Protein AF-A0A7V5F064-F1 (afdb_monomer_lite)

pLDDT: mean 90.9, std 8.41, range [47.06, 98.62]

Foldseek 3Di:
DDDDAFDEDDPDPDDGDYDDPLDDPLQVQLVVLQVVLVVQLVVCVVVVNVVSNVSSCCSNPPRNVVSVCVSDPCSVCCVVLCVPCPPDPSNVD

Radius of gyration: 18.87 Å; chains: 1; bounding box: 50×28×46 Å

Sequence (93 aa):
MASESYPLVRDEFILGYRNQTEWGWKIASAFFFGEVGAGLFFFSAFFDFILGMVIGWFMVTVCKPAPLFMHLGRPLRAWRAIMNLRNSWISRG

Structure (mmCIF, N/CA/C/O backbone):
data_AF-A0A7V5F064-F1
#
_entry.id   AF-A0A7V5F064-F1
#
loop_
_atom_site.group_PDB
_atom_site.id
_atom_site.type_symbol
_atom_site.label_atom_id
_atom_site.label_alt_id
_atom_site.label_comp_id
_atom_site.label_asym_id
_atom_site.label_entity_id
_atom_site.label_seq_id
_atom_site.pdbx_PDB_ins_code
_atom_site.Cartn_x
_atom_site.Cartn_y
_atom_site.Cartn_z
_atom_site.occupancy
_atom_site.B_iso_or_equiv
_atom_site.auth_seq_id
_atom_site.auth_comp_id
_atom_site.auth_asym_id
_atom_site.auth_atom_id
_atom_site.pdbx_PDB_model_num
ATOM 1 N N . MET A 1 1 ? -40.479 -22.986 5.458 1.00 47.06 1 MET A N 1
ATOM 2 C CA . MET A 1 1 ? -39.369 -22.390 6.232 1.00 47.06 1 MET A CA 1
ATOM 3 C C . MET A 1 1 ? -39.816 -20.985 6.594 1.00 47.06 1 MET A C 1
ATOM 5 O O . MET A 1 1 ? -40.032 -20.204 5.679 1.00 47.06 1 MET A O 1
ATOM 9 N N . ALA A 1 2 ? -40.111 -20.704 7.865 1.00 57.28 2 ALA A N 1
ATOM 10 C CA . ALA A 1 2 ? -40.501 -19.356 8.275 1.00 57.28 2 ALA A CA 1
ATOM 11 C C . ALA A 1 2 ? -39.281 -18.434 8.137 1.00 57.28 2 ALA A C 1
ATOM 13 O O . ALA A 1 2 ? -38.191 -18.805 8.568 1.00 57.28 2 ALA A O 1
ATOM 14 N N . SER A 1 3 ? -39.435 -17.281 7.487 1.00 67.50 3 SER A N 1
ATOM 15 C CA . SER A 1 3 ? -38.376 -16.276 7.428 1.00 67.50 3 SER A CA 1
ATOM 16 C C . SER A 1 3 ? -38.274 -15.610 8.797 1.00 67.50 3 SER A C 1
ATOM 18 O O . SER A 1 3 ? -39.160 -14.839 9.167 1.00 67.50 3 SER A O 1
ATOM 20 N N . GLU A 1 4 ? -37.228 -15.909 9.561 1.00 74.19 4 GLU A N 1
ATOM 21 C CA . GLU A 1 4 ? -36.942 -15.135 10.767 1.00 74.19 4 GLU A CA 1
ATOM 22 C C . GLU A 1 4 ? -36.540 -13.710 10.370 1.00 74.19 4 GLU A C 1
ATOM 24 O O . GLU A 1 4 ? -35.591 -13.499 9.613 1.00 74.19 4 GLU A O 1
ATOM 29 N N . SER A 1 5 ? -37.292 -12.721 10.848 1.00 76.50 5 SER A N 1
ATOM 30 C CA . SER A 1 5 ? -36.998 -11.305 10.647 1.00 76.50 5 SER A CA 1
ATOM 31 C C . SER A 1 5 ? -36.176 -10.783 11.825 1.00 76.50 5 SER A C 1
ATOM 33 O O . SER A 1 5 ? -36.714 -10.591 12.916 1.00 76.50 5 SER A O 1
ATOM 35 N N . TYR A 1 6 ? -34.882 -10.538 11.614 1.00 82.44 6 TYR A N 1
ATOM 36 C CA . TYR A 1 6 ? -34.027 -9.906 12.621 1.00 82.44 6 TYR A CA 1
ATOM 37 C C . TYR A 1 6 ? -34.223 -8.381 12.622 1.00 82.44 6 TYR A C 1
ATOM 39 O O . TYR A 1 6 ? -34.200 -7.772 11.548 1.00 82.44 6 TYR A O 1
ATOM 47 N N . PRO A 1 7 ? -34.387 -7.735 13.792 1.00 87.25 7 PRO A N 1
ATOM 48 C CA . PRO A 1 7 ? -34.477 -6.281 13.866 1.00 87.25 7 PRO A CA 1
ATOM 49 C C . PRO A 1 7 ? -33.140 -5.627 13.485 1.00 87.25 7 PRO A C 1
ATOM 51 O O . PRO A 1 7 ? -32.067 -6.199 13.699 1.00 87.25 7 PRO A O 1
ATOM 54 N N . LEU A 1 8 ? -33.195 -4.413 12.928 1.00 86.50 8 LEU A N 1
ATOM 55 C CA . LEU A 1 8 ? -32.000 -3.617 12.641 1.00 86.50 8 LEU A CA 1
ATOM 56 C C . LEU A 1 8 ? -31.445 -3.022 13.938 1.00 86.50 8 LEU A C 1
ATOM 58 O O . LEU A 1 8 ? -32.055 -2.140 14.539 1.00 86.50 8 LEU A O 1
ATOM 62 N N . VAL A 1 9 ? -30.262 -3.485 14.329 1.00 86.12 9 VAL A N 1
ATOM 63 C CA . VAL A 1 9 ? -29.512 -3.013 15.494 1.00 86.12 9 VAL A CA 1
ATOM 64 C C . VAL A 1 9 ? -28.852 -1.694 15.120 1.00 86.12 9 VAL A C 1
ATOM 66 O O . VAL A 1 9 ? -27.885 -1.660 14.354 1.00 86.12 9 VAL A O 1
ATOM 69 N N . ARG A 1 10 ? -29.420 -0.603 15.631 1.00 82.25 10 ARG A N 1
ATOM 70 C CA . ARG A 1 10 ? -28.838 0.740 15.550 1.00 82.25 10 ARG A CA 1
ATOM 71 C C . ARG A 1 10 ? -27.930 0.961 16.764 1.00 82.25 10 ARG A C 1
ATOM 73 O O . ARG A 1 10 ? -26.909 0.289 16.883 1.00 82.25 10 ARG A O 1
ATOM 80 N N . ASP A 1 11 ? -28.352 1.828 17.680 1.00 84.25 11 ASP A N 1
ATOM 81 C CA . ASP A 1 11 ? -27.632 2.157 18.917 1.00 84.25 11 ASP A CA 1
ATOM 82 C C . ASP A 1 11 ? -28.142 1.369 20.136 1.00 84.25 11 ASP A C 1
ATOM 84 O O . ASP A 1 11 ? -27.645 1.527 21.250 1.00 84.25 11 ASP A O 1
ATOM 88 N N . GLU A 1 12 ? -29.141 0.508 19.940 1.00 85.56 12 GLU A N 1
ATOM 89 C CA . GLU A 1 12 ? -29.739 -0.297 21.001 1.00 85.56 12 GLU A CA 1
ATOM 90 C C . GLU A 1 12 ? -28.965 -1.599 21.224 1.00 85.56 12 GLU A C 1
ATOM 92 O O . GLU A 1 12 ? -28.523 -2.260 20.281 1.00 85.56 12 GLU A O 1
ATOM 97 N N . PHE A 1 13 ? -28.844 -2.014 22.486 1.00 87.56 13 PHE A N 1
ATOM 98 C CA . PHE A 1 13 ? -28.239 -3.294 22.847 1.00 87.56 13 PHE A CA 1
ATOM 99 C C . PHE A 1 13 ? -29.255 -4.437 22.700 1.00 87.56 13 PHE A C 1
ATOM 101 O O . PHE A 1 13 ? -29.723 -5.014 23.680 1.00 87.56 13 PHE A O 1
ATOM 108 N N . ILE A 1 14 ? -29.618 -4.734 21.453 1.00 89.69 14 ILE A N 1
ATOM 109 C CA . ILE A 1 14 ? -30.540 -5.812 21.081 1.00 89.69 14 ILE A CA 1
ATOM 110 C C . ILE A 1 14 ? -29.858 -6.808 20.143 1.00 89.69 14 ILE A C 1
ATOM 112 O O . ILE A 1 14 ? -28.887 -6.490 19.453 1.00 89.69 14 ILE A O 1
ATOM 116 N N . LEU A 1 15 ? -30.376 -8.034 20.112 1.00 87.00 15 LEU A N 1
ATOM 117 C CA . LEU A 1 15 ? -29.887 -9.076 19.219 1.00 87.00 15 LEU A CA 1
ATOM 118 C C . LEU A 1 15 ? -30.566 -8.924 17.849 1.00 87.00 15 LEU A C 1
ATOM 120 O O . LEU A 1 15 ? -31.789 -8.993 17.747 1.00 87.00 15 LEU A O 1
ATOM 124 N N . GLY A 1 16 ? -29.778 -8.684 16.801 1.00 89.00 16 GLY A N 1
ATOM 125 C CA . GLY A 1 16 ? -30.291 -8.440 15.453 1.00 89.00 16 GLY A CA 1
ATOM 126 C C . GLY A 1 16 ? -29.190 -8.147 14.429 1.00 89.00 16 GLY A C 1
ATOM 127 O O . GLY A 1 16 ? -28.011 -8.412 14.669 1.00 89.00 16 GLY A O 1
ATOM 128 N N . TYR A 1 17 ? -29.571 -7.584 13.283 1.00 87.88 17 TYR A N 1
ATOM 129 C CA . TYR A 1 17 ? -28.657 -7.285 12.180 1.00 87.88 17 TYR A CA 1
ATOM 130 C C . TYR A 1 17 ? -28.057 -5.876 12.290 1.00 87.88 17 TYR A C 1
ATOM 132 O O . TYR A 1 17 ? -28.795 -4.901 12.418 1.00 87.88 17 TYR A O 1
ATOM 140 N N . ARG A 1 18 ? -26.726 -5.753 12.182 1.00 87.12 18 ARG A N 1
ATOM 141 C CA . ARG A 1 18 ? -26.015 -4.464 12.161 1.00 87.12 18 ARG A CA 1
ATOM 142 C C . ARG A 1 18 ? -25.329 -4.248 10.816 1.00 87.12 18 ARG A C 1
ATOM 144 O O . ARG A 1 18 ? -24.533 -5.082 10.386 1.00 87.12 18 ARG A O 1
ATOM 151 N N . ASN A 1 19 ? -25.606 -3.110 10.185 1.00 86.12 19 ASN A N 1
ATOM 152 C CA . ASN A 1 19 ? -24.956 -2.726 8.934 1.00 86.12 19 ASN A CA 1
ATOM 153 C C . ASN A 1 19 ? -23.451 -2.517 9.138 1.00 86.12 19 ASN A C 1
ATOM 155 O O . ASN A 1 19 ? -23.029 -1.915 10.124 1.00 86.12 19 ASN A O 1
ATOM 159 N N . GLN A 1 20 ? -22.647 -2.978 8.178 1.00 84.62 20 GLN A N 1
ATOM 160 C CA . GLN A 1 20 ? -21.212 -2.707 8.153 1.00 84.62 20 GLN A CA 1
ATOM 161 C C . GLN A 1 20 ? -20.965 -1.274 7.660 1.00 84.62 20 GLN A C 1
ATOM 163 O O . GLN A 1 20 ? -21.130 -0.990 6.477 1.00 84.62 20 GLN A O 1
ATOM 168 N N . THR A 1 21 ? -20.565 -0.382 8.564 1.00 85.12 21 THR A N 1
ATOM 169 C CA . THR A 1 21 ? -20.288 1.038 8.279 1.00 85.12 21 THR A CA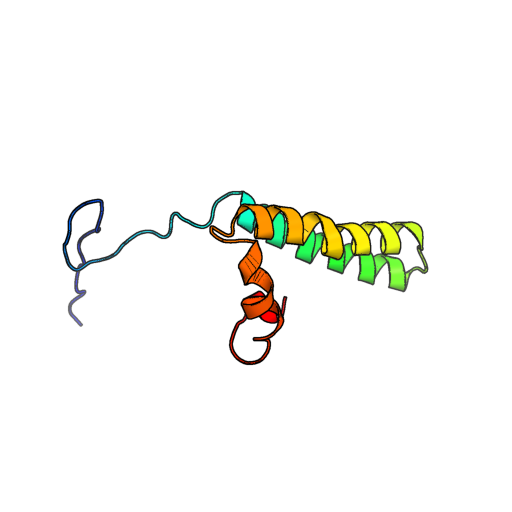 1
ATOM 170 C C . THR A 1 21 ? -18.804 1.393 8.324 1.00 85.12 21 THR A C 1
ATOM 172 O O . THR A 1 21 ? -18.426 2.497 7.944 1.00 85.12 21 THR A O 1
ATOM 175 N N . GLU A 1 22 ? -17.948 0.476 8.775 1.00 86.12 22 GLU A N 1
ATOM 176 C CA . GLU A 1 22 ? -16.526 0.755 8.995 1.00 86.12 22 GLU A CA 1
ATOM 177 C C . GLU A 1 22 ? -15.760 0.912 7.676 1.00 86.12 22 GLU A C 1
ATOM 179 O O . GLU A 1 22 ? -14.780 1.656 7.577 1.00 86.12 22 GLU A O 1
ATOM 184 N N . TRP A 1 23 ? -16.205 0.216 6.630 1.00 87.56 23 TRP A N 1
ATOM 185 C CA . TRP A 1 23 ? -15.548 0.222 5.330 1.00 87.56 23 TRP A CA 1
ATOM 186 C C . TRP A 1 23 ? -16.019 1.416 4.509 1.00 87.56 23 TRP A C 1
ATOM 188 O O . TRP A 1 23 ? -16.983 1.349 3.757 1.00 87.56 23 TRP A O 1
ATOM 198 N N . GLY A 1 24 ? -15.326 2.535 4.688 1.00 90.06 24 GLY A N 1
ATOM 199 C CA . GLY A 1 24 ? -15.532 3.743 3.899 1.00 90.06 24 GLY A CA 1
ATOM 200 C C . GLY A 1 24 ? -14.571 3.864 2.716 1.00 90.06 24 GLY A C 1
ATOM 201 O O . GLY A 1 24 ? -13.890 2.920 2.307 1.00 90.06 24 GLY A O 1
ATOM 202 N N . TRP A 1 25 ? -14.443 5.095 2.226 1.00 93.62 25 TRP A N 1
ATOM 203 C CA . TRP A 1 25 ? -13.574 5.456 1.103 1.00 93.62 25 TRP A CA 1
ATOM 204 C C . TRP A 1 25 ? -12.113 5.010 1.277 1.00 93.62 25 TRP A C 1
ATOM 206 O O . TRP A 1 25 ? -11.460 4.688 0.296 1.00 93.62 25 TRP A O 1
ATOM 216 N N . LYS A 1 26 ? -11.603 4.930 2.516 1.00 93.62 26 LYS A N 1
ATOM 217 C CA . LYS A 1 26 ? -10.225 4.493 2.795 1.00 93.62 26 LYS A CA 1
ATOM 218 C C . LYS A 1 26 ? -9.965 3.076 2.273 1.00 93.62 26 LYS A C 1
ATOM 220 O O . LYS A 1 26 ? -8.985 2.843 1.572 1.00 93.62 26 LYS A O 1
ATOM 225 N N . ILE A 1 27 ? -10.853 2.132 2.586 1.00 93.44 27 ILE A N 1
ATOM 226 C CA . ILE A 1 27 ? -10.701 0.743 2.137 1.00 93.44 27 ILE A CA 1
ATOM 227 C C . ILE A 1 27 ? -10.956 0.643 0.630 1.00 93.44 27 ILE A C 1
ATOM 229 O O . ILE A 1 27 ? -10.205 -0.042 -0.060 1.00 93.44 27 ILE A O 1
ATOM 233 N N . ALA A 1 28 ? -11.933 1.388 0.105 1.00 94.56 28 ALA A N 1
ATOM 234 C CA . ALA A 1 28 ? -12.183 1.444 -1.335 1.00 94.56 28 ALA A CA 1
ATOM 235 C C . ALA A 1 28 ? -10.942 1.918 -2.117 1.00 94.56 28 ALA A C 1
ATOM 237 O O . ALA A 1 28 ? -10.537 1.269 -3.080 1.00 94.56 28 ALA A O 1
ATOM 238 N N . SER A 1 29 ? -10.280 2.987 -1.662 1.00 96.00 29 SER A N 1
ATOM 239 C CA . SER A 1 29 ? -9.02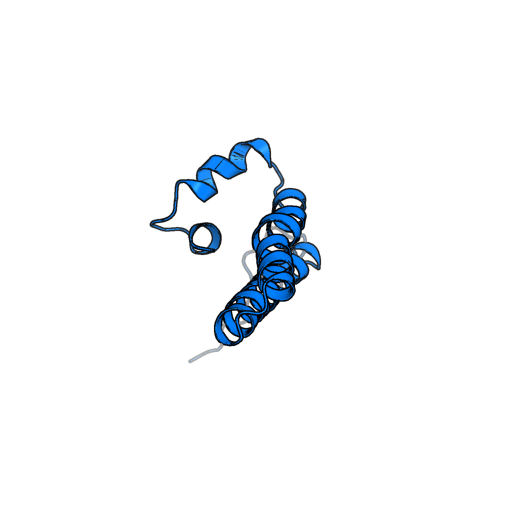9 3.467 -2.257 1.00 96.00 29 SER A CA 1
ATOM 240 C C . SER A 1 29 ? -7.908 2.432 -2.154 1.00 96.00 29 SER A C 1
ATOM 242 O O . SER A 1 29 ? -7.155 2.257 -3.109 1.00 96.00 29 SER A O 1
ATOM 244 N N . ALA A 1 30 ? -7.796 1.725 -1.024 1.00 95.00 30 ALA A N 1
ATOM 245 C CA . ALA A 1 30 ? -6.788 0.681 -0.851 1.00 95.00 30 ALA A CA 1
ATOM 246 C C . ALA A 1 30 ? -6.954 -0.453 -1.880 1.00 95.00 30 ALA A C 1
ATOM 248 O O . ALA A 1 30 ? -5.967 -0.878 -2.482 1.00 95.00 30 ALA A O 1
ATOM 249 N N . PHE A 1 31 ? -8.188 -0.911 -2.118 1.00 94.38 31 PHE A N 1
ATOM 250 C CA . PHE A 1 31 ? -8.466 -1.914 -3.150 1.00 94.38 31 PHE A CA 1
ATOM 251 C C . PHE A 1 31 ? -8.204 -1.382 -4.553 1.00 94.38 31 PHE A C 1
ATOM 253 O O . PHE A 1 31 ? -7.487 -2.026 -5.314 1.00 94.38 31 PHE A O 1
ATOM 260 N N . PHE A 1 32 ? -8.679 -0.173 -4.857 1.00 96.62 32 PHE A N 1
ATOM 261 C CA . PHE A 1 32 ? -8.470 0.455 -6.158 1.00 96.62 32 PHE A CA 1
ATOM 262 C C . PHE A 1 32 ? -6.983 0.540 -6.527 1.00 96.62 32 PHE A C 1
ATOM 264 O O . PHE A 1 32 ? -6.573 0.047 -7.576 1.00 96.62 32 PHE A O 1
ATOM 271 N N . PHE A 1 33 ? -6.147 1.110 -5.652 1.00 97.44 33 PHE A N 1
ATOM 272 C CA . PHE A 1 33 ? -4.710 1.225 -5.918 1.00 97.44 33 PHE A CA 1
ATOM 273 C C . PHE A 1 33 ? -4.000 -0.131 -5.951 1.00 97.44 33 PHE A C 1
ATOM 275 O O . PHE A 1 33 ? -3.012 -0.279 -6.671 1.00 97.44 33 PHE A O 1
ATOM 282 N N . GLY A 1 34 ? -4.501 -1.117 -5.203 1.00 96.00 34 GLY A N 1
ATOM 283 C CA . GLY A 1 34 ? -3.995 -2.484 -5.240 1.00 96.00 34 GLY A CA 1
ATOM 284 C C . GLY A 1 34 ? -4.218 -3.156 -6.590 1.00 96.00 34 GLY A C 1
ATOM 285 O O . GLY A 1 34 ? -3.268 -3.644 -7.194 1.00 96.00 34 GLY A O 1
ATOM 286 N N . GLU A 1 35 ? -5.458 -3.157 -7.071 1.00 96.19 35 GLU A N 1
ATOM 287 C CA . GLU A 1 35 ? -5.844 -3.850 -8.303 1.00 96.19 35 GLU A CA 1
ATOM 288 C C . GLU A 1 35 ? -5.348 -3.116 -9.551 1.00 96.19 35 GLU A C 1
ATOM 290 O O . GLU A 1 35 ? -4.708 -3.722 -10.411 1.00 96.19 35 GLU A O 1
ATOM 295 N N . VAL A 1 36 ? -5.563 -1.797 -9.630 1.00 98.06 36 VAL A N 1
ATOM 296 C CA . VAL A 1 36 ? -5.123 -0.988 -10.777 1.00 98.06 36 VAL A CA 1
ATOM 297 C C . VAL A 1 36 ? -3.601 -0.945 -10.861 1.00 98.06 36 VAL A C 1
ATOM 299 O O . VAL A 1 36 ? -3.046 -1.084 -11.948 1.00 98.06 36 VAL A O 1
ATOM 302 N N . GLY A 1 37 ? -2.911 -0.795 -9.727 1.00 98.00 37 GLY A N 1
ATOM 303 C CA . GLY A 1 37 ? -1.451 -0.784 -9.693 1.00 98.00 37 GLY A CA 1
ATOM 304 C C . GLY A 1 37 ? -0.845 -2.122 -10.125 1.00 98.00 37 GLY A C 1
ATOM 305 O O . GLY A 1 37 ? 0.086 -2.140 -10.930 1.00 98.00 37 GLY A O 1
ATOM 306 N N . ALA A 1 38 ? -1.402 -3.243 -9.652 1.00 97.62 38 ALA A N 1
ATOM 307 C CA . ALA A 1 38 ? -0.959 -4.574 -10.058 1.00 97.62 38 ALA A CA 1
ATOM 308 C C . ALA A 1 38 ? -1.230 -4.827 -11.549 1.00 97.62 38 ALA A C 1
ATOM 310 O O . ALA A 1 38 ? -0.335 -5.273 -12.266 1.00 97.62 38 ALA A O 1
ATOM 311 N N . GLY A 1 39 ? -2.428 -4.485 -12.033 1.00 97.94 39 GLY A N 1
ATOM 312 C CA . GLY A 1 39 ? -2.783 -4.592 -13.448 1.00 97.94 39 GLY A CA 1
ATOM 313 C C . GLY A 1 39 ? -1.853 -3.772 -14.341 1.00 97.94 39 GLY A C 1
ATOM 314 O O . GLY A 1 39 ? -1.320 -4.302 -15.314 1.00 97.94 39 GLY A O 1
ATOM 315 N N . LEU A 1 40 ? -1.588 -2.514 -13.971 1.00 98.44 40 LEU A N 1
ATOM 316 C CA . LEU A 1 40 ? -0.657 -1.641 -14.686 1.00 98.44 40 LEU A CA 1
ATOM 317 C C . LEU A 1 40 ? 0.760 -2.219 -14.702 1.00 98.44 40 LEU A C 1
ATOM 319 O O . LEU A 1 40 ? 1.399 -2.208 -15.753 1.00 98.44 40 LEU A O 1
ATOM 323 N N . PHE A 1 41 ? 1.240 -2.743 -13.571 1.00 98.44 41 PHE A N 1
ATOM 324 C CA . PHE A 1 41 ? 2.555 -3.373 -13.491 1.00 98.44 41 PHE A CA 1
ATOM 325 C C . PHE A 1 41 ? 2.663 -4.555 -14.460 1.00 98.44 41 PHE A C 1
ATOM 327 O O . PHE A 1 41 ? 3.573 -4.578 -15.285 1.00 98.44 41 PHE A O 1
ATOM 334 N N . PHE A 1 42 ? 1.720 -5.502 -14.402 1.00 98.31 42 PHE A N 1
ATOM 335 C CA . PHE A 1 42 ? 1.748 -6.698 -15.248 1.00 98.31 42 PHE A CA 1
ATOM 336 C C . PHE A 1 42 ? 1.610 -6.371 -16.735 1.00 98.31 42 PHE A C 1
ATOM 338 O O . PHE A 1 42 ? 2.375 -6.898 -17.540 1.00 98.31 42 PHE A O 1
ATOM 345 N N . PHE A 1 43 ? 0.687 -5.477 -17.107 1.00 98.38 43 PHE A N 1
ATOM 346 C CA . PHE A 1 43 ? 0.550 -5.039 -18.498 1.00 98.38 43 PHE A CA 1
ATOM 347 C C . PHE A 1 43 ? 1.820 -4.354 -18.994 1.00 98.38 43 PHE A C 1
ATOM 349 O O . PHE A 1 43 ? 2.297 -4.655 -20.080 1.00 98.38 43 PHE A O 1
ATOM 356 N N . SER A 1 44 ? 2.398 -3.462 -18.193 1.00 98.38 44 SER A N 1
ATOM 357 C CA . SER A 1 44 ? 3.615 -2.749 -18.584 1.00 98.38 44 SER A CA 1
ATOM 358 C C . SER A 1 44 ? 4.808 -3.690 -18.711 1.00 98.38 44 SER A C 1
ATOM 360 O O . SER A 1 44 ? 5.585 -3.547 -19.647 1.00 98.38 44 SER A O 1
ATOM 362 N N . ALA A 1 45 ? 4.923 -4.679 -17.820 1.00 98.12 45 ALA A N 1
ATOM 363 C CA . ALA A 1 45 ? 5.953 -5.709 -17.893 1.00 98.12 45 ALA A CA 1
ATOM 364 C C . ALA A 1 45 ? 5.832 -6.559 -19.166 1.00 98.12 45 ALA A C 1
ATOM 366 O O . ALA A 1 45 ? 6.844 -6.924 -19.748 1.00 98.12 45 ALA A O 1
ATOM 367 N N . PHE A 1 46 ? 4.611 -6.828 -19.639 1.00 98.31 46 PHE A N 1
ATOM 368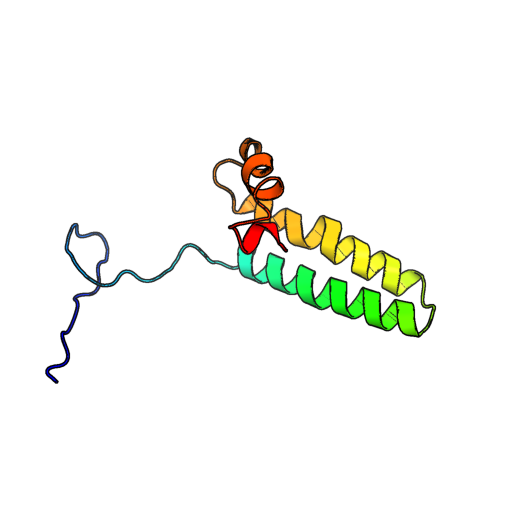 C CA . PHE A 1 46 ? 4.390 -7.564 -20.887 1.00 98.31 46 PHE A CA 1
ATOM 369 C C . PHE A 1 46 ? 4.900 -6.817 -22.134 1.00 98.31 46 PHE A C 1
ATOM 371 O O . PHE A 1 46 ? 5.251 -7.448 -23.126 1.00 98.31 46 PHE A O 1
ATOM 378 N N . PHE A 1 47 ? 4.948 -5.482 -22.085 1.00 98.00 47 PHE A N 1
ATOM 379 C CA . PHE A 1 47 ? 5.415 -4.620 -23.178 1.00 98.00 47 PHE A CA 1
ATOM 380 C C . PHE A 1 47 ? 6.778 -3.964 -22.896 1.00 98.00 47 PHE A C 1
ATOM 382 O O . PHE A 1 47 ? 7.120 -2.980 -23.550 1.00 98.00 47 PHE A O 1
ATOM 389 N N . ASP A 1 48 ? 7.526 -4.449 -21.898 1.00 97.81 48 ASP A N 1
ATOM 390 C CA . ASP A 1 48 ? 8.808 -3.877 -21.453 1.00 97.81 48 ASP A CA 1
ATOM 391 C C . ASP A 1 48 ? 8.754 -2.360 -21.153 1.00 97.81 48 ASP A C 1
ATOM 393 O O . ASP A 1 48 ? 9.740 -1.622 -21.245 1.00 97.81 48 ASP A O 1
ATOM 397 N N . PHE A 1 49 ? 7.582 -1.860 -20.754 1.00 98.25 49 PHE A N 1
ATOM 398 C CA . PHE A 1 49 ? 7.356 -0.447 -20.481 1.00 98.25 49 PHE A CA 1
ATOM 399 C C . PHE A 1 49 ? 7.734 -0.089 -19.038 1.00 98.25 49 PHE A C 1
ATOM 401 O O . PHE A 1 49 ? 6.908 -0.069 -18.123 1.00 98.25 49 PHE A O 1
ATOM 408 N N . ILE A 1 50 ? 9.010 0.244 -18.834 1.00 98.25 50 ILE A N 1
ATOM 409 C CA . ILE A 1 50 ? 9.602 0.486 -17.506 1.00 98.25 50 ILE A CA 1
ATOM 410 C C . ILE A 1 50 ? 8.834 1.523 -16.683 1.00 98.25 50 ILE A C 1
ATOM 412 O O . ILE A 1 50 ? 8.591 1.304 -15.496 1.00 98.25 50 ILE A O 1
ATOM 416 N N . LEU A 1 51 ? 8.420 2.638 -17.290 1.00 98.31 51 LEU A N 1
ATOM 417 C CA . LEU A 1 51 ? 7.722 3.695 -16.559 1.00 98.31 51 LEU A CA 1
ATOM 418 C C . LEU A 1 51 ? 6.397 3.191 -15.969 1.00 98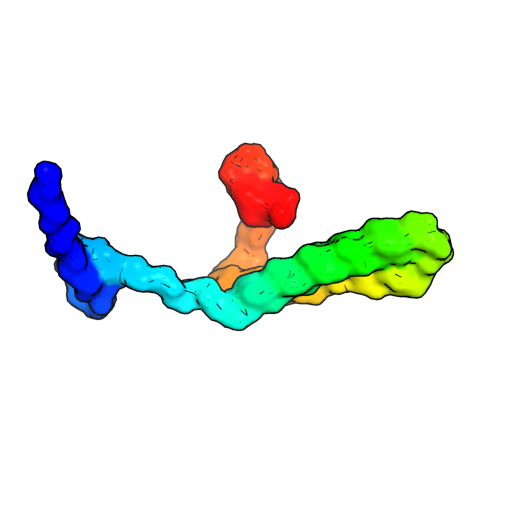.31 51 LEU A C 1
ATOM 420 O O . LEU A 1 51 ? 6.103 3.456 -14.804 1.00 98.31 51 LEU A O 1
ATOM 424 N N . GLY A 1 52 ? 5.626 2.423 -16.740 1.00 98.19 52 GLY A N 1
ATOM 425 C CA . GLY A 1 52 ? 4.374 1.841 -16.267 1.00 98.19 52 GLY A CA 1
ATOM 426 C C . GLY A 1 52 ? 4.587 0.805 -15.162 1.00 98.19 52 GLY A C 1
ATOM 427 O O . GLY A 1 52 ? 3.829 0.790 -14.194 1.00 98.19 52 GLY A O 1
ATOM 428 N N . MET A 1 53 ? 5.671 0.021 -15.225 1.00 98.62 53 MET A N 1
ATOM 429 C CA . MET A 1 53 ? 6.050 -0.872 -14.123 1.00 98.62 53 MET A CA 1
ATOM 430 C C . MET A 1 53 ? 6.347 -0.085 -12.842 1.00 98.62 53 MET A C 1
ATOM 432 O O . MET A 1 53 ? 5.820 -0.408 -11.782 1.00 98.62 53 MET A O 1
ATOM 436 N N . VAL A 1 54 ? 7.153 0.977 -12.920 1.00 98.62 54 VAL A N 1
ATOM 437 C CA . VAL A 1 54 ? 7.508 1.789 -11.744 1.00 98.62 54 VAL A CA 1
ATOM 438 C C . VAL A 1 54 ? 6.269 2.447 -11.132 1.00 98.62 54 VAL A C 1
ATOM 440 O O . VAL A 1 54 ? 6.099 2.412 -9.913 1.00 98.62 54 VAL A O 1
ATOM 443 N N . ILE A 1 55 ? 5.375 2.994 -11.962 1.00 98.56 55 ILE A N 1
ATOM 444 C CA . ILE A 1 55 ? 4.123 3.604 -11.495 1.00 98.56 55 ILE A CA 1
ATOM 445 C C . ILE A 1 55 ? 3.218 2.547 -10.851 1.00 98.56 55 ILE A C 1
ATOM 447 O O . ILE A 1 55 ? 2.735 2.760 -9.740 1.00 98.56 55 ILE A O 1
ATOM 451 N N . GLY A 1 56 ? 3.019 1.396 -11.501 1.00 98.31 56 GLY A N 1
ATOM 452 C CA . GLY A 1 56 ? 2.199 0.310 -10.960 1.00 98.31 56 GLY A CA 1
ATOM 453 C C . GLY A 1 56 ? 2.737 -0.213 -9.625 1.00 98.31 56 GLY A C 1
ATOM 454 O O . GLY A 1 56 ? 1.993 -0.339 -8.652 1.00 98.31 56 GLY A O 1
ATOM 455 N N . TRP A 1 57 ? 4.054 -0.413 -9.533 1.00 98.19 57 TRP A N 1
ATOM 456 C CA . TRP A 1 57 ? 4.727 -0.800 -8.294 1.00 98.19 57 TRP A CA 1
ATOM 457 C C . TRP A 1 57 ? 4.545 0.242 -7.184 1.00 98.19 57 TRP A C 1
ATOM 459 O O . TRP A 1 57 ? 4.209 -0.123 -6.055 1.00 98.19 57 TRP A O 1
ATOM 469 N N . PHE A 1 58 ? 4.699 1.533 -7.488 1.00 98.50 58 PHE A N 1
ATOM 470 C CA . PHE A 1 58 ? 4.471 2.617 -6.528 1.00 98.50 58 PHE A CA 1
ATOM 471 C C . PHE A 1 58 ? 3.018 2.649 -6.030 1.00 98.50 58 PHE A C 1
ATOM 473 O O . PHE A 1 58 ? 2.772 2.776 -4.828 1.00 98.50 58 PHE A O 1
ATOM 480 N N . MET A 1 59 ? 2.041 2.463 -6.923 1.00 98.25 59 MET A N 1
ATOM 481 C CA . MET A 1 59 ? 0.626 2.411 -6.544 1.00 98.25 59 MET A CA 1
ATOM 482 C C . MET A 1 59 ? 0.348 1.284 -5.538 1.00 98.25 59 MET A C 1
ATOM 484 O O . MET A 1 59 ? -0.301 1.512 -4.515 1.00 98.25 59 MET A O 1
ATOM 488 N N . VAL A 1 60 ? 0.891 0.088 -5.775 1.00 97.06 60 VAL A N 1
ATOM 489 C CA . VAL A 1 60 ? 0.683 -1.068 -4.888 1.00 97.06 60 VAL A CA 1
ATOM 490 C C . VAL A 1 60 ? 1.457 -0.937 -3.575 1.00 97.06 60 VAL A C 1
ATOM 492 O O . VAL A 1 60 ? 0.934 -1.287 -2.518 1.00 97.06 60 VAL A O 1
ATOM 495 N N . THR A 1 61 ? 2.694 -0.444 -3.610 1.00 95.50 61 THR A N 1
ATOM 496 C CA . THR A 1 61 ? 3.574 -0.427 -2.427 1.00 95.50 61 THR A CA 1
ATOM 497 C C . THR A 1 61 ? 3.409 0.804 -1.547 1.00 95.50 61 THR A C 1
ATOM 499 O O . THR A 1 61 ? 3.740 0.740 -0.365 1.00 95.50 61 THR A O 1
ATOM 502 N N . VAL A 1 62 ? 2.870 1.904 -2.079 1.00 96.69 62 VAL A N 1
ATOM 503 C CA . VAL A 1 62 ? 2.702 3.166 -1.345 1.00 96.69 62 VAL A CA 1
ATOM 504 C C . VAL A 1 62 ? 1.233 3.579 -1.286 1.00 96.69 62 VAL A C 1
ATOM 506 O O . VAL A 1 62 ? 0.682 3.728 -0.192 1.00 96.69 62 VAL A O 1
ATOM 509 N N . CYS A 1 63 ? 0.567 3.720 -2.437 1.00 97.25 63 CYS A N 1
ATOM 510 C CA . CYS A 1 63 ? -0.795 4.266 -2.487 1.00 97.25 63 CYS A CA 1
ATOM 511 C C . CYS A 1 63 ? -1.858 3.333 -1.892 1.00 97.25 63 CYS A C 1
ATOM 513 O O . CYS A 1 63 ? -2.807 3.832 -1.298 1.00 97.25 63 CYS A O 1
ATOM 515 N N . LYS A 1 64 ? -1.713 2.006 -2.000 1.00 94.94 64 LYS A N 1
ATOM 516 C CA . LYS A 1 64 ? -2.587 1.026 -1.322 1.00 94.94 64 LYS A CA 1
ATOM 517 C C . LYS A 1 64 ? -2.401 1.007 0.204 1.00 94.94 64 LYS A C 1
ATOM 519 O O . LYS A 1 64 ? -3.399 1.110 0.920 1.00 94.94 64 LYS A O 1
ATOM 524 N N . PRO A 1 65 ? -1.182 0.834 0.752 1.00 93.62 65 PRO A N 1
ATOM 525 C CA . PRO A 1 65 ? -1.011 0.739 2.197 1.00 93.62 65 PRO A CA 1
ATOM 526 C C . PRO A 1 65 ? -1.300 2.054 2.920 1.00 93.62 65 PRO A C 1
ATOM 528 O O . PRO A 1 65 ? -1.803 2.000 4.036 1.00 93.62 65 PRO A O 1
ATOM 531 N N . ALA A 1 66 ? -1.057 3.223 2.316 1.00 95.00 66 ALA A N 1
ATOM 532 C CA . AL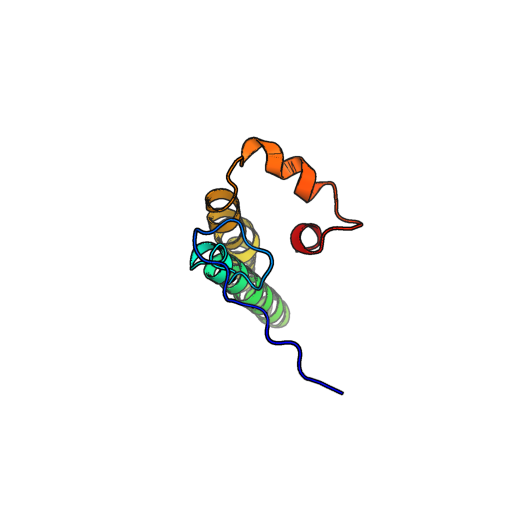A A 1 66 ? -1.333 4.515 2.951 1.00 95.00 66 ALA A CA 1
ATOM 533 C C . ALA A 1 66 ? -2.761 4.633 3.545 1.00 95.00 66 ALA A C 1
ATOM 535 O O . ALA A 1 66 ? -2.883 4.831 4.758 1.00 95.00 66 ALA A O 1
ATOM 536 N N . PRO A 1 67 ? -3.852 4.447 2.777 1.00 94.19 67 PRO A N 1
ATOM 537 C CA . PRO A 1 67 ? -5.206 4.483 3.316 1.00 94.19 67 PRO A CA 1
ATOM 538 C C . PRO A 1 67 ? -5.519 3.303 4.247 1.00 94.19 67 PRO A C 1
ATOM 540 O O . PRO A 1 67 ? -6.318 3.471 5.170 1.00 94.19 67 PRO A O 1
ATOM 543 N N . LEU A 1 68 ? -4.867 2.142 4.081 1.00 91.69 68 LEU A N 1
ATOM 544 C CA . LEU A 1 68 ? -4.992 1.022 5.019 1.00 91.69 68 LEU A CA 1
ATOM 545 C C . LEU A 1 68 ? -4.450 1.424 6.399 1.00 91.69 68 LEU A C 1
ATOM 547 O O . LEU A 1 68 ? -5.166 1.337 7.391 1.00 91.69 68 LEU A O 1
ATOM 551 N N . PHE A 1 69 ? -3.233 1.967 6.469 1.00 92.50 69 PHE A N 1
ATOM 552 C CA . PHE A 1 69 ? -2.642 2.476 7.709 1.00 92.50 69 PHE A CA 1
ATOM 553 C C . PHE A 1 69 ? -3.465 3.610 8.336 1.00 92.50 69 PHE A C 1
ATOM 555 O O . PHE A 1 69 ? -3.608 3.635 9.556 1.00 92.50 69 PHE A O 1
ATOM 562 N N . MET A 1 70 ? -4.067 4.491 7.527 1.00 92.06 70 MET A N 1
ATOM 563 C CA . MET A 1 70 ? -5.006 5.527 7.997 1.00 92.06 70 MET A CA 1
ATOM 564 C C . MET A 1 70 ? -6.354 4.973 8.487 1.00 92.06 70 MET A C 1
ATOM 566 O O . MET A 1 70 ? -7.122 5.691 9.140 1.00 92.06 70 MET A O 1
ATOM 570 N N . HIS A 1 71 ? -6.702 3.741 8.113 1.00 90.94 71 HIS A N 1
ATOM 571 C CA . HIS A 1 71 ? -7.909 3.059 8.569 1.00 90.94 71 HIS A CA 1
ATOM 572 C C . HIS A 1 71 ? -7.668 2.272 9.869 1.00 90.94 71 HIS A C 1
ATOM 574 O O . HIS A 1 71 ? -8.583 2.148 10.680 1.00 90.94 71 HIS A O 1
ATOM 580 N N . LEU A 1 72 ? -6.446 1.790 10.126 1.00 91.12 72 LEU A N 1
ATOM 581 C CA . LEU A 1 72 ? -6.131 1.104 11.381 1.00 91.12 72 LEU A CA 1
ATOM 582 C C . LEU A 1 72 ? -6.264 2.043 12.592 1.00 91.12 72 LEU A C 1
ATOM 584 O O . LEU A 1 72 ? -5.553 3.037 12.707 1.00 91.12 72 LEU A O 1
ATOM 588 N N . GLY A 1 73 ? -7.049 1.635 13.594 1.00 91.44 73 GLY A N 1
ATOM 589 C CA . GLY A 1 73 ? -7.100 2.338 14.884 1.00 91.44 73 GLY A CA 1
ATOM 590 C C . GLY A 1 73 ? -5.793 2.267 15.695 1.00 91.44 73 GLY A C 1
ATOM 591 O O . GLY A 1 73 ? -5.584 3.066 16.603 1.00 91.44 73 GLY A O 1
ATOM 592 N N . ARG A 1 74 ? -4.898 1.309 15.400 1.00 92.00 74 ARG A N 1
ATOM 593 C CA . ARG A 1 74 ? -3.572 1.169 16.040 1.00 92.00 74 ARG A CA 1
ATOM 594 C C . ARG A 1 74 ? -2.493 0.803 15.009 1.00 92.00 74 ARG A C 1
ATOM 596 O O . ARG A 1 74 ? -2.093 -0.364 14.951 1.00 92.00 74 ARG A O 1
ATOM 603 N N . PRO A 1 75 ? -1.988 1.770 14.223 1.00 90.69 75 PRO A N 1
ATOM 604 C CA . PRO A 1 75 ? -1.080 1.499 13.103 1.00 90.69 75 PRO A CA 1
ATOM 605 C C . PRO A 1 75 ? 0.232 0.825 13.534 1.00 90.69 75 PRO A C 1
ATOM 607 O O . PRO A 1 75 ? 0.727 -0.058 12.841 1.00 90.69 75 PRO A O 1
ATOM 610 N N . LEU A 1 76 ? 0.738 1.121 14.738 1.00 91.94 76 LEU A N 1
ATOM 611 C CA . LEU A 1 76 ? 1.954 0.502 15.292 1.00 91.94 76 LEU A CA 1
ATOM 612 C C . LEU A 1 76 ? 1.854 -1.023 15.493 1.00 91.94 76 LEU A C 1
ATOM 614 O O . LEU A 1 76 ? 2.862 -1.688 15.713 1.00 91.94 76 LEU A O 1
ATOM 618 N N . ARG A 1 77 ? 0.647 -1.602 15.438 1.00 91.62 77 ARG A N 1
ATOM 619 C CA . ARG A 1 77 ? 0.424 -3.053 15.561 1.00 91.62 77 ARG A CA 1
ATOM 620 C C . ARG A 1 77 ? 0.198 -3.748 14.216 1.00 91.62 77 ARG A C 1
ATOM 622 O O . ARG A 1 77 ? -0.059 -4.950 14.215 1.00 91.62 77 ARG A O 1
ATOM 629 N N . ALA A 1 78 ? 0.320 -3.034 13.094 1.00 90.06 78 ALA A N 1
ATOM 630 C CA . ALA A 1 78 ? 0.118 -3.583 11.751 1.00 90.06 78 ALA A CA 1
ATOM 631 C C . ALA A 1 78 ? 1.035 -4.776 11.438 1.00 90.06 78 ALA A C 1
ATOM 633 O O . ALA A 1 78 ? 0.640 -5.680 10.707 1.00 90.06 78 ALA A O 1
ATOM 634 N N . TRP A 1 79 ? 2.218 -4.836 12.057 1.00 90.00 79 TRP A N 1
ATOM 635 C CA . TRP A 1 79 ? 3.150 -5.958 11.911 1.00 90.00 79 TRP A CA 1
ATOM 636 C C . TRP A 1 79 ? 2.512 -7.318 12.232 1.00 90.00 79 TRP A C 1
ATOM 638 O O . TRP A 1 79 ? 2.837 -8.313 11.593 1.00 90.00 79 TRP A O 1
ATOM 648 N N . ARG A 1 80 ? 1.551 -7.367 13.168 1.00 90.62 80 ARG A N 1
ATOM 649 C CA . ARG A 1 80 ? 0.832 -8.604 13.514 1.00 90.62 80 ARG A CA 1
ATOM 650 C C . ARG A 1 80 ? -0.006 -9.117 12.351 1.00 90.62 80 ARG A C 1
ATOM 652 O O . ARG A 1 80 ? -0.125 -10.324 12.175 1.00 90.62 80 ARG A O 1
ATOM 659 N N . ALA A 1 81 ? -0.586 -8.205 11.570 1.00 88.44 81 ALA A N 1
ATOM 660 C CA . ALA A 1 81 ? -1.296 -8.565 10.355 1.00 88.44 81 ALA A CA 1
ATOM 661 C C . ALA A 1 81 ? -0.293 -9.038 9.298 1.00 88.44 81 ALA A C 1
ATOM 663 O O . ALA A 1 81 ? -0.461 -10.132 8.778 1.00 88.44 81 ALA A O 1
ATOM 664 N N . ILE A 1 82 ? 0.793 -8.300 9.060 1.00 88.62 82 ILE A N 1
ATOM 665 C CA . ILE A 1 82 ? 1.815 -8.666 8.062 1.00 88.62 82 ILE A CA 1
ATOM 666 C C . ILE A 1 82 ? 2.386 -10.071 8.322 1.00 88.62 82 ILE A C 1
ATOM 668 O O . ILE A 1 82 ? 2.532 -10.857 7.394 1.00 88.62 82 ILE A O 1
ATOM 672 N N . MET A 1 83 ? 2.643 -10.430 9.583 1.00 90.56 83 MET A N 1
ATOM 673 C CA . MET A 1 83 ? 3.184 -11.749 9.938 1.00 90.56 83 MET A CA 1
ATOM 674 C C . MET A 1 83 ? 2.143 -12.886 9.929 1.00 90.56 83 MET A C 1
ATOM 676 O O . MET A 1 83 ? 2.521 -14.055 9.933 1.00 90.56 83 MET A O 1
ATOM 680 N N . ASN A 1 84 ? 0.837 -12.593 9.895 1.00 88.69 84 ASN A N 1
ATOM 681 C CA . ASN A 1 84 ? -0.228 -13.606 9.945 1.00 88.69 84 ASN A CA 1
ATOM 682 C C . ASN A 1 84 ? -0.758 -13.995 8.550 1.00 88.69 84 ASN A C 1
ATOM 684 O O . ASN A 1 84 ? -1.966 -14.009 8.302 1.00 88.69 84 ASN A O 1
ATOM 688 N N . LEU A 1 85 ? 0.155 -14.339 7.639 1.00 87.19 85 LEU A N 1
ATOM 689 C CA . LEU A 1 85 ? -0.151 -14.699 6.244 1.00 87.19 85 LEU A CA 1
ATOM 690 C C . LEU A 1 85 ? -1.031 -15.953 6.103 1.00 87.19 85 LEU A C 1
ATOM 692 O O . LEU A 1 85 ? -1.696 -16.136 5.088 1.00 87.19 85 LEU A O 1
ATOM 696 N N . ARG A 1 86 ? -1.047 -16.824 7.119 1.00 90.06 86 ARG A N 1
ATOM 697 C CA . ARG A 1 86 ? -1.702 -18.137 7.050 1.00 90.06 86 ARG A CA 1
ATOM 698 C C . ARG A 1 86 ? -3.227 -18.059 7.122 1.00 90.06 86 ARG A C 1
ATOM 700 O O . ARG A 1 86 ? -3.906 -18.782 6.404 1.00 90.06 86 ARG A O 1
ATOM 707 N N . ASN A 1 87 ? -3.760 -17.206 7.995 1.00 87.31 87 ASN A N 1
ATOM 708 C CA . ASN A 1 87 ? -5.188 -17.224 8.333 1.00 87.31 87 ASN A CA 1
ATOM 709 C C . ASN A 1 87 ? -5.931 -15.977 7.845 1.00 87.31 87 ASN A C 1
ATOM 711 O O . ASN A 1 87 ? -7.122 -16.032 7.551 1.00 87.31 87 ASN A O 1
ATOM 715 N N . SER A 1 88 ? -5.240 -14.847 7.731 1.00 86.00 88 SER A N 1
ATOM 716 C CA . SER A 1 88 ? -5.853 -13.575 7.362 1.00 86.00 88 SER A CA 1
ATOM 717 C C . SER A 1 88 ? -5.803 -13.374 5.849 1.00 86.00 88 SER A C 1
ATOM 719 O O . SER A 1 88 ? -4.763 -13.561 5.219 1.00 86.00 88 SER A O 1
ATOM 721 N N . TRP A 1 89 ? -6.938 -13.016 5.249 1.00 88.56 89 TRP A N 1
ATOM 722 C CA . TRP A 1 89 ? -6.989 -12.639 3.834 1.00 88.56 89 TRP A CA 1
ATOM 723 C C . TRP A 1 89 ? -6.319 -11.274 3.608 1.00 88.56 89 TRP A C 1
ATOM 725 O O . TRP A 1 89 ? -5.516 -11.149 2.699 1.00 88.56 89 TRP A O 1
ATOM 735 N N . ILE A 1 90 ? -6.515 -10.310 4.518 1.00 86.62 90 ILE A N 1
ATOM 736 C CA . ILE A 1 90 ? -5.850 -8.989 4.497 1.00 86.62 90 ILE A CA 1
ATOM 737 C C . ILE A 1 90 ? -4.327 -9.112 4.483 1.00 86.62 90 ILE A C 1
ATOM 739 O O . ILE A 1 90 ? -3.633 -8.306 3.875 1.00 86.62 90 ILE A O 1
ATOM 743 N N . SER A 1 91 ? -3.798 -10.120 5.170 1.00 88.06 91 SER A N 1
ATOM 744 C CA . SER A 1 91 ? -2.358 -10.353 5.237 1.00 88.06 91 SER A CA 1
ATOM 745 C C . SER A 1 91 ? -1.7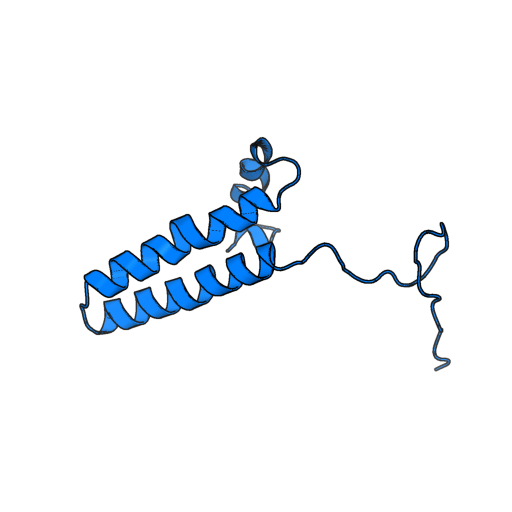98 -10.870 3.915 1.00 88.06 91 SER A C 1
ATOM 747 O O . SER A 1 91 ? -0.651 -10.586 3.595 1.00 88.06 91 SER A O 1
ATOM 749 N N . ARG A 1 92 ? -2.603 -11.608 3.144 1.00 86.81 92 ARG A N 1
ATOM 750 C CA . ARG A 1 92 ? -2.210 -12.174 1.847 1.00 86.81 92 ARG A CA 1
ATOM 751 C C . ARG A 1 92 ? -2.173 -11.138 0.722 1.00 86.81 92 ARG A C 1
ATOM 753 O O . ARG A 1 92 ? -1.566 -11.418 -0.306 1.00 86.81 92 ARG A O 1
ATOM 760 N N . GLY A 1 93 ? -2.729 -9.951 0.959 1.00 76.69 93 GLY A N 1
ATOM 761 C CA . GLY A 1 93 ? -2.775 -8.860 -0.009 1.00 76.69 93 GLY A CA 1
ATOM 762 C C . GLY A 1 93 ? -4.160 -8.679 -0.581 1.00 76.69 93 GLY A C 1
ATOM 763 O O . GLY A 1 93 ? -4.694 -9.649 -1.150 1.00 76.69 93 GLY A O 1
#

Secondary structure (DSSP, 8-state):
-------B-SSS--SSB----S--HHHHHHHHHHHHHHHHHHHHHHTT-HHHHHHHHHIIIIITHHHHHHH-S-GGGTHHHHH-TTT-HHHH-